Protein AF-A0A7G7LHM1-F1 (afdb_monomer_lite)

Structure (mmCIF, N/CA/C/O backbone):
data_AF-A0A7G7LHM1-F1
#
_entry.id   AF-A0A7G7LHM1-F1
#
loop_
_atom_site.group_PDB
_atom_site.id
_atom_site.type_symbol
_atom_site.label_atom_id
_atom_site.label_alt_id
_atom_site.label_comp_id
_atom_site.label_asym_id
_atom_site.label_entity_id
_atom_site.label_seq_id
_atom_site.pdbx_PDB_ins_code
_atom_site.Cartn_x
_atom_site.Cartn_y
_atom_site.Cartn_z
_atom_site.occupancy
_atom_site.B_iso_or_equiv
_atom_site.auth_seq_id
_atom_site.auth_comp_id
_atom_site.auth_asym_id
_atom_site.auth_atom_id
_atom_site.pdbx_PDB_model_num
ATOM 1 N N . TYR A 1 1 ? -17.697 -8.174 0.180 1.00 87.38 1 TYR A N 1
ATOM 2 C CA . TYR A 1 1 ? -16.953 -6.911 0.366 1.00 87.38 1 TYR A CA 1
ATOM 3 C C . TYR A 1 1 ? -17.448 -6.119 1.577 1.00 87.38 1 TYR A C 1
ATOM 5 O O . TYR A 1 1 ? -16.672 -5.966 2.508 1.00 87.38 1 TYR A O 1
ATOM 13 N N . LEU A 1 2 ? -18.722 -5.697 1.616 1.00 95.88 2 LEU A N 1
ATOM 14 C CA . LEU A 1 2 ? -19.261 -4.784 2.645 1.00 95.88 2 LEU A CA 1
ATOM 15 C C . LEU A 1 2 ? -19.053 -5.220 4.104 1.00 95.88 2 LEU A C 1
ATOM 17 O O . LEU A 1 2 ? -18.862 -4.366 4.955 1.00 95.88 2 LEU A O 1
ATOM 21 N N . TYR A 1 3 ? -19.056 -6.524 4.389 1.00 95.31 3 TYR A N 1
ATOM 22 C CA . TYR A 1 3 ? -18.819 -7.042 5.742 1.00 95.31 3 TYR A CA 1
ATOM 23 C C . TYR A 1 3 ? -17.345 -7.373 6.012 1.00 95.31 3 TYR A C 1
ATOM 25 O O . TYR A 1 3 ? -16.806 -7.026 7.057 1.00 95.31 3 TYR A O 1
ATOM 33 N N . LEU A 1 4 ? -16.670 -8.010 5.051 1.00 97.06 4 LEU A N 1
ATOM 34 C CA . LEU A 1 4 ? -15.278 -8.447 5.204 1.00 97.06 4 LEU A CA 1
ATOM 35 C C . LEU A 1 4 ? -14.291 -7.278 5.277 1.00 97.06 4 LEU A C 1
ATOM 37 O O . LEU A 1 4 ? -13.343 -7.342 6.049 1.00 97.06 4 LEU A O 1
ATOM 41 N N . MET A 1 5 ? -14.509 -6.210 4.503 1.00 96.38 5 MET A N 1
ATOM 42 C CA . MET A 1 5 ? -13.622 -5.045 4.503 1.00 96.38 5 MET A CA 1
ATOM 43 C C . MET A 1 5 ? -13.564 -4.372 5.882 1.00 96.38 5 MET A C 1
ATOM 45 O O . MET A 1 5 ? -12.471 -4.313 6.442 1.00 96.38 5 MET A O 1
ATOM 49 N N . PRO A 1 6 ? -14.679 -3.925 6.496 1.00 96.06 6 PRO A N 1
ATOM 50 C CA . PRO A 1 6 ? -14.602 -3.287 7.804 1.00 96.06 6 PRO A CA 1
ATOM 51 C C . PRO A 1 6 ? -14.088 -4.239 8.885 1.00 96.06 6 PRO A C 1
ATOM 53 O O . PRO A 1 6 ? -13.320 -3.815 9.751 1.00 96.06 6 PRO A O 1
ATOM 56 N N . LEU A 1 7 ? -14.430 -5.530 8.792 1.00 97.50 7 LEU A N 1
ATOM 57 C CA . LEU A 1 7 ? -13.930 -6.553 9.704 1.00 97.50 7 LEU A CA 1
ATOM 58 C C . LEU A 1 7 ? -12.400 -6.682 9.644 1.00 97.50 7 LEU A C 1
ATOM 60 O O . LEU A 1 7 ? -11.732 -6.519 10.661 1.00 97.50 7 LEU A O 1
ATOM 64 N N . CYS A 1 8 ? -11.836 -6.937 8.464 1.00 97.19 8 CYS A N 1
ATOM 65 C CA . CYS A 1 8 ? -10.406 -7.206 8.300 1.00 97.19 8 CYS A CA 1
ATOM 66 C C . CYS A 1 8 ? -9.537 -5.939 8.301 1.00 97.19 8 CYS A C 1
ATOM 68 O O . CYS A 1 8 ? -8.374 -5.995 8.698 1.00 97.19 8 CYS A O 1
ATOM 70 N N . CYS A 1 9 ? -10.061 -4.797 7.847 1.00 96.56 9 CYS A N 1
ATOM 71 C CA . CYS A 1 9 ? -9.283 -3.563 7.726 1.00 96.56 9 CYS A CA 1
ATOM 72 C C . CYS A 1 9 ? -9.316 -2.694 8.985 1.00 96.56 9 CYS A C 1
ATOM 74 O O . CYS A 1 9 ? -8.314 -2.025 9.247 1.00 96.56 9 CYS A O 1
ATOM 76 N N . PHE A 1 10 ? -10.413 -2.715 9.754 1.00 97.12 10 PHE A N 1
ATOM 77 C CA . PHE A 1 10 ? -10.594 -1.822 10.902 1.00 97.12 10 PHE A CA 1
ATOM 78 C C . PHE A 1 10 ? -10.860 -2.563 12.212 1.00 97.12 10 PHE A C 1
ATOM 80 O O . PHE A 1 10 ? -10.163 -2.304 13.188 1.00 97.12 10 PHE A O 1
ATOM 87 N N . ILE A 1 11 ? -11.801 -3.511 12.251 1.00 97.62 11 ILE A N 1
ATOM 88 C CA . ILE A 1 11 ? -12.201 -4.161 13.512 1.00 97.62 11 ILE A CA 1
ATOM 89 C C . ILE A 1 11 ? -11.089 -5.072 14.045 1.00 97.62 11 ILE A C 1
ATOM 91 O O . ILE A 1 11 ? -10.613 -4.861 15.158 1.00 97.62 11 ILE A O 1
ATOM 95 N N . LEU A 1 12 ? -10.631 -6.052 13.255 1.00 97.88 12 LEU A N 1
ATOM 96 C CA . LEU A 1 12 ? -9.579 -6.981 13.682 1.00 97.88 12 LEU A CA 1
ATOM 97 C C . LEU A 1 12 ? -8.260 -6.257 14.011 1.00 97.88 12 LEU A C 1
ATOM 99 O O . LEU A 1 12 ? -7.727 -6.504 15.093 1.00 97.88 12 LEU A O 1
ATOM 103 N N . PRO A 1 13 ? -7.753 -5.320 13.180 1.00 97.62 13 PRO A N 1
ATOM 104 C CA . PRO A 1 13 ? -6.520 -4.598 13.497 1.00 97.62 13 PRO A CA 1
ATOM 105 C C . PRO A 1 13 ? -6.623 -3.682 14.720 1.00 97.62 13 PRO A C 1
ATOM 107 O O . PRO A 1 13 ? -5.596 -3.393 15.323 1.00 97.62 13 PRO A O 1
ATOM 110 N N . SER A 1 14 ? -7.830 -3.242 15.102 1.00 97.94 14 SER A N 1
ATOM 111 C CA . SER A 1 14 ? -8.038 -2.459 16.332 1.00 97.94 14 SER A CA 1
ATOM 112 C C . SER A 1 14 ? -8.181 -3.345 17.568 1.00 97.94 14 SER A C 1
ATOM 114 O O . SER A 1 14 ? -7.756 -2.957 18.648 1.00 97.94 14 SER A O 1
ATOM 116 N N . TYR A 1 15 ? -8.784 -4.530 17.431 1.00 98.06 15 TYR A N 1
ATOM 117 C CA . TYR A 1 15 ? -9.038 -5.424 18.561 1.00 98.06 15 TYR A CA 1
ATOM 118 C C . TYR A 1 15 ? -7.809 -6.254 18.945 1.00 98.06 15 TYR A C 1
ATOM 120 O O . TYR A 1 15 ? -7.475 -6.328 20.125 1.00 98.06 15 TYR A O 1
ATOM 128 N N . ILE A 1 16 ? -7.106 -6.848 17.974 1.00 98.00 16 ILE A N 1
ATOM 129 C CA . ILE A 1 16 ? -5.990 -7.773 18.238 1.00 98.00 16 ILE A CA 1
ATOM 130 C C . ILE A 1 16 ? -4.903 -7.153 19.138 1.00 98.00 16 ILE A C 1
ATOM 132 O O . ILE A 1 16 ? -4.500 -7.825 20.087 1.00 98.00 16 ILE A O 1
ATOM 136 N N . PRO A 1 17 ? -4.468 -5.890 18.948 1.00 97.75 17 PRO A N 1
ATOM 137 C CA . PRO A 1 17 ? -3.451 -5.301 19.816 1.00 97.75 17 PRO A CA 1
ATOM 138 C C . PRO A 1 17 ? -3.860 -5.167 21.285 1.00 97.75 17 PRO A C 1
ATOM 140 O O . PRO A 1 17 ? -3.015 -5.207 22.179 1.00 97.75 17 PRO A O 1
ATOM 143 N N . THR A 1 18 ? -5.163 -5.073 21.562 1.00 97.56 18 THR A N 1
ATOM 144 C CA . THR A 1 18 ? -5.662 -5.009 22.944 1.00 97.56 18 THR A CA 1
ATOM 145 C C . THR A 1 18 ? -5.411 -6.308 23.716 1.00 97.56 18 THR A C 1
ATOM 147 O O . THR A 1 18 ? -5.339 -6.286 24.942 1.00 97.56 18 THR A O 1
ATOM 150 N N . LEU A 1 19 ? -5.179 -7.430 23.016 1.00 97.94 19 LEU A N 1
ATOM 151 C CA . LEU A 1 19 ? -4.891 -8.732 23.626 1.00 97.94 19 LEU A CA 1
ATOM 152 C C . LEU A 1 19 ? -3.515 -8.795 24.308 1.00 97.94 19 LEU A C 1
ATOM 154 O O . LEU A 1 19 ? -3.316 -9.635 25.181 1.00 97.94 19 LEU A O 1
ATOM 158 N N . TRP A 1 20 ? -2.578 -7.910 23.948 1.00 97.44 20 TRP A N 1
ATOM 159 C CA . TRP A 1 20 ? -1.274 -7.770 24.611 1.00 97.44 20 TRP A CA 1
ATOM 160 C C . TRP A 1 20 ? -1.138 -6.449 25.385 1.00 97.44 20 TRP A C 1
ATOM 162 O O . TRP A 1 20 ? -0.028 -6.012 25.683 1.00 97.44 20 TRP A O 1
ATOM 172 N N . GLY A 1 21 ? -2.268 -5.820 25.731 1.00 97.12 21 GLY A N 1
ATOM 173 C CA . GLY A 1 21 ? -2.317 -4.661 26.626 1.00 97.12 21 GLY A CA 1
ATOM 174 C C . GLY A 1 21 ? -2.215 -3.288 25.954 1.00 97.12 21 GLY A C 1
ATOM 175 O O . GLY A 1 21 ? -2.066 -2.297 26.665 1.00 97.12 21 GLY A O 1
ATOM 176 N N . GLU A 1 22 ? -2.312 -3.190 24.623 1.00 98.00 22 GLU A N 1
ATOM 177 C CA . GLU A 1 22 ? -2.415 -1.884 23.956 1.00 98.00 22 GLU A CA 1
ATOM 178 C C . GLU A 1 22 ? -3.778 -1.226 24.225 1.00 98.00 22 GLU A C 1
ATOM 180 O O . GLU A 1 22 ? -4.819 -1.886 24.304 1.00 98.00 22 GLU A O 1
ATOM 185 N N . THR A 1 23 ? -3.793 0.102 24.330 1.00 98.25 23 THR A N 1
ATOM 186 C CA . THR A 1 23 ? -5.031 0.866 24.489 1.00 98.25 23 THR A CA 1
ATOM 187 C C . THR A 1 23 ? -5.871 0.810 23.212 1.00 98.25 23 THR A C 1
ATOM 189 O O . THR A 1 23 ? -5.360 0.959 22.101 1.00 98.25 23 THR A O 1
ATOM 192 N N . ALA A 1 24 ? -7.194 0.675 23.349 1.00 97.00 24 ALA A N 1
ATOM 193 C CA . ALA A 1 24 ? -8.098 0.637 22.195 1.00 97.00 24 ALA A CA 1
ATOM 194 C C . ALA A 1 24 ? -7.995 1.897 21.309 1.00 97.00 24 ALA A C 1
ATOM 196 O O . ALA A 1 24 ? -8.155 1.817 20.092 1.00 97.00 24 ALA A O 1
ATOM 197 N N . TRP A 1 25 ? -7.686 3.053 21.908 1.00 97.81 25 TRP A N 1
ATOM 198 C CA . TRP A 1 25 ? -7.491 4.311 21.187 1.00 97.81 25 TRP A CA 1
ATOM 199 C C . TRP A 1 25 ? -6.269 4.267 20.262 1.00 97.81 25 TRP A C 1
ATOM 201 O O . TRP A 1 25 ? -6.394 4.546 19.067 1.00 97.81 25 TRP A O 1
ATOM 211 N N . ASN A 1 26 ? -5.105 3.870 20.786 1.00 98.00 26 ASN A N 1
ATOM 212 C CA . ASN A 1 26 ? -3.893 3.737 19.979 1.00 98.00 26 ASN A CA 1
ATOM 213 C C . ASN A 1 26 ? -4.038 2.618 18.947 1.00 98.00 26 ASN A C 1
ATOM 215 O O . ASN A 1 26 ? -3.667 2.808 17.790 1.00 98.00 26 ASN A O 1
ATOM 219 N N . ALA A 1 27 ? -4.620 1.479 19.334 1.00 98.12 27 ALA A N 1
ATOM 220 C CA . ALA A 1 27 ? -4.842 0.360 18.428 1.00 98.12 27 ALA A CA 1
ATOM 221 C C . ALA A 1 27 ? -5.698 0.776 17.218 1.00 98.12 27 ALA A C 1
ATOM 223 O O . ALA A 1 27 ? -5.350 0.479 16.075 1.00 98.12 27 ALA A O 1
ATOM 224 N N . TYR A 1 28 ? -6.768 1.545 17.438 1.00 97.81 28 TYR A N 1
ATOM 225 C CA . TYR A 1 28 ? -7.589 2.064 16.346 1.00 97.81 28 TYR A CA 1
ATOM 226 C C . TYR A 1 28 ? -6.826 3.062 15.461 1.00 97.81 28 TYR A C 1
ATOM 228 O O . TYR A 1 28 ? -6.736 2.884 14.243 1.00 97.81 28 TYR A O 1
ATOM 236 N N . TRP A 1 29 ? -6.238 4.110 16.040 1.00 98.25 29 TRP A N 1
ATOM 237 C CA . TRP A 1 29 ? -5.631 5.172 15.232 1.00 98.25 29 TRP A CA 1
ATOM 238 C C . TRP A 1 29 ? -4.329 4.758 14.548 1.00 98.25 29 TRP A C 1
ATOM 240 O O . TRP A 1 29 ? -4.085 5.163 13.412 1.00 98.25 29 TRP A O 1
ATOM 250 N N . VAL A 1 30 ? -3.510 3.930 15.195 1.00 97.75 30 VAL A N 1
ATOM 251 C CA . VAL A 1 30 ? -2.207 3.512 14.664 1.00 97.75 30 VAL A CA 1
ATOM 252 C C . VAL A 1 30 ? -2.339 2.223 13.854 1.00 97.75 30 VAL A C 1
ATOM 254 O O . VAL A 1 30 ? -2.012 2.199 12.664 1.00 97.75 30 VAL A O 1
ATOM 257 N N . CYS A 1 31 ? -2.847 1.147 14.462 1.00 97.56 31 CYS A N 1
ATOM 258 C CA . CYS A 1 31 ? -2.855 -0.175 13.829 1.00 97.56 31 CYS A CA 1
ATOM 259 C C . CYS A 1 31 ? -3.938 -0.319 12.749 1.00 97.56 31 CYS A C 1
ATOM 261 O O . CYS A 1 31 ? -3.731 -1.061 11.785 1.00 97.56 31 CYS A O 1
ATOM 263 N N . ALA A 1 32 ? -5.063 0.399 12.856 1.00 97.56 32 ALA A N 1
ATOM 264 C CA . ALA A 1 32 ? -6.081 0.418 11.807 1.00 97.56 32 ALA A CA 1
ATOM 265 C C . ALA A 1 32 ? -5.927 1.616 10.858 1.00 97.56 32 ALA A C 1
ATOM 267 O O . ALA A 1 32 ? -5.594 1.413 9.688 1.00 97.56 32 ALA A O 1
ATOM 268 N N . VAL A 1 33 ? -6.143 2.849 11.334 1.00 98.19 33 VAL A N 1
ATOM 269 C CA . VAL A 1 33 ? -6.268 4.035 10.463 1.00 98.19 33 VAL A CA 1
ATOM 270 C C . VAL A 1 33 ? -4.943 4.421 9.808 1.00 98.19 33 VAL A C 1
ATOM 272 O O . VAL A 1 33 ? -4.869 4.467 8.580 1.00 98.19 33 VAL A O 1
ATOM 275 N N . PHE A 1 34 ? -3.889 4.674 10.590 1.00 98.12 34 PHE A N 1
ATOM 276 C CA . PHE A 1 34 ? -2.589 5.072 10.044 1.00 98.12 34 PHE A CA 1
ATOM 277 C C . PHE A 1 34 ? -2.023 3.997 9.114 1.00 98.12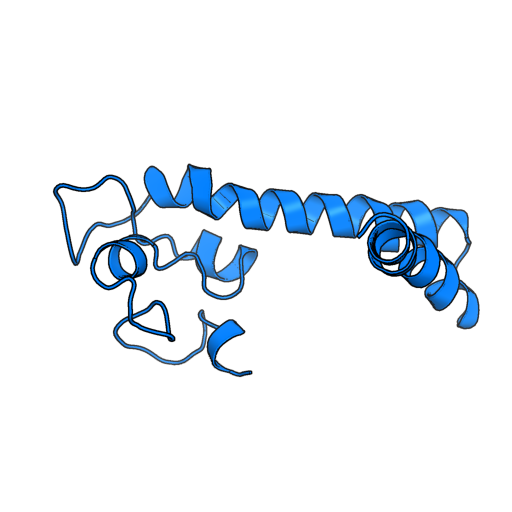 34 PHE A C 1
ATOM 279 O O . PHE A 1 34 ? -1.643 4.310 7.987 1.00 98.12 34 PHE A O 1
ATOM 286 N N . ARG A 1 35 ? -2.053 2.724 9.536 1.00 97.50 35 ARG A N 1
ATOM 287 C CA . ARG A 1 35 ? -1.677 1.587 8.683 1.00 97.50 35 ARG A CA 1
ATOM 288 C C . ARG A 1 35 ? -2.423 1.613 7.345 1.00 97.50 35 ARG A C 1
ATOM 290 O O . ARG A 1 35 ? -1.796 1.480 6.299 1.00 97.50 35 ARG A O 1
ATOM 297 N N . TYR A 1 36 ? -3.746 1.783 7.367 1.00 97.69 36 TYR A N 1
ATOM 298 C CA . TYR A 1 36 ? -4.562 1.807 6.152 1.00 97.69 36 TYR A CA 1
ATOM 299 C C . TYR A 1 36 ? -4.182 2.972 5.227 1.00 97.69 36 TYR A C 1
ATOM 301 O O . TYR A 1 36 ? -3.964 2.766 4.035 1.00 97.69 36 TYR A O 1
ATOM 309 N N . VAL A 1 37 ? -4.024 4.179 5.776 1.00 98.12 37 VAL A N 1
ATOM 310 C CA . VAL A 1 37 ? -3.619 5.370 5.012 1.00 98.12 37 VAL A CA 1
ATOM 311 C C . VAL A 1 37 ? -2.209 5.222 4.435 1.00 98.12 37 VAL A C 1
ATOM 313 O O . VAL A 1 37 ? -1.982 5.599 3.285 1.00 98.12 37 VAL A O 1
ATOM 316 N N . ALA A 1 38 ? -1.268 4.654 5.191 1.00 96.56 38 ALA A N 1
ATOM 317 C CA . ALA A 1 38 ? 0.092 4.406 4.724 1.00 96.56 38 ALA A CA 1
ATOM 318 C C . ALA A 1 38 ? 0.107 3.429 3.537 1.00 96.56 38 ALA A C 1
ATOM 320 O O . ALA A 1 38 ? 0.745 3.710 2.524 1.00 96.56 38 ALA A O 1
ATOM 321 N N . VAL A 1 39 ? -0.658 2.333 3.619 1.00 96.50 39 VAL A N 1
ATOM 322 C CA . VAL A 1 39 ? -0.799 1.361 2.520 1.00 96.50 39 VAL A CA 1
ATOM 323 C C . VAL A 1 39 ? -1.452 1.996 1.291 1.00 96.50 39 VAL A C 1
ATOM 325 O O . VAL A 1 39 ? -0.981 1.783 0.172 1.00 96.50 39 VAL A O 1
ATOM 328 N N . LEU A 1 40 ? -2.498 2.811 1.475 1.00 97.19 40 LEU A N 1
ATOM 329 C CA . LEU A 1 40 ? -3.129 3.536 0.369 1.00 97.19 40 LEU A CA 1
ATOM 330 C C . LEU A 1 40 ? -2.134 4.453 -0.343 1.00 97.19 40 LEU A C 1
ATOM 332 O O . LEU A 1 40 ? -2.013 4.380 -1.561 1.00 97.19 40 LEU A O 1
ATOM 336 N N . ASN A 1 41 ? -1.383 5.269 0.400 1.00 97.12 41 ASN A N 1
ATOM 337 C CA . ASN A 1 41 ? -0.408 6.177 -0.202 1.00 97.12 41 ASN A CA 1
ATOM 338 C C . ASN A 1 41 ? 0.741 5.419 -0.875 1.00 97.12 41 ASN A C 1
ATOM 340 O O . ASN A 1 41 ? 1.116 5.775 -1.988 1.00 97.12 41 ASN A O 1
ATOM 344 N N . GLY A 1 42 ? 1.243 4.340 -0.264 1.00 95.12 42 GLY A N 1
ATOM 345 C CA . GLY A 1 42 ? 2.219 3.449 -0.899 1.00 95.12 42 GLY A CA 1
ATOM 346 C C . GLY A 1 42 ? 1.714 2.900 -2.237 1.00 95.12 42 GLY A C 1
ATOM 347 O O . GLY A 1 42 ? 2.427 2.948 -3.235 1.00 95.12 42 GLY A O 1
ATOM 348 N N . THR A 1 43 ? 0.446 2.484 -2.288 1.00 95.75 43 THR A N 1
ATOM 349 C CA . THR A 1 43 ? -0.207 2.006 -3.519 1.00 95.75 43 THR A CA 1
ATOM 350 C C . THR A 1 43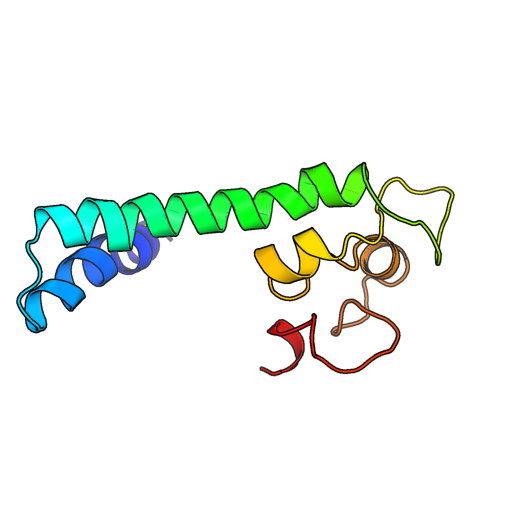 ? -0.367 3.128 -4.551 1.00 95.75 43 THR A C 1
ATOM 352 O O . THR A 1 43 ? -0.083 2.950 -5.732 1.00 95.75 43 THR A O 1
ATOM 355 N N . TRP A 1 44 ? -0.798 4.317 -4.129 1.00 97.81 44 TRP A N 1
ATOM 356 C CA . TRP A 1 44 ? -1.019 5.454 -5.026 1.00 97.81 44 TRP A CA 1
ATOM 357 C C . TRP A 1 44 ? 0.273 6.036 -5.606 1.00 97.81 44 TRP A C 1
ATOM 359 O O . TRP A 1 44 ? 0.233 6.645 -6.678 1.00 97.81 44 TRP A O 1
ATOM 369 N N . LEU A 1 45 ? 1.426 5.810 -4.969 1.00 97.38 45 LEU A N 1
ATOM 370 C CA . LEU A 1 45 ? 2.728 6.152 -5.546 1.00 97.38 45 LEU A CA 1
ATOM 371 C C . LEU A 1 45 ? 3.003 5.410 -6.863 1.00 97.38 45 LEU A C 1
ATOM 373 O O . LEU A 1 45 ? 3.640 5.980 -7.747 1.00 97.38 45 LEU A O 1
ATOM 377 N N . VAL A 1 46 ? 2.473 4.197 -7.044 1.00 96.25 46 VAL A N 1
ATOM 378 C CA . VAL A 1 46 ? 2.584 3.448 -8.310 1.00 96.25 46 VAL A CA 1
ATOM 379 C C . VAL A 1 46 ? 1.861 4.192 -9.443 1.00 96.25 46 VAL A C 1
ATOM 381 O O . VAL A 1 46 ? 2.398 4.383 -10.530 1.00 96.25 46 VAL A O 1
ATOM 384 N N . ASN A 1 47 ? 0.677 4.737 -9.162 1.00 95.75 47 ASN A N 1
ATOM 385 C CA . ASN A 1 47 ? -0.105 5.492 -10.147 1.00 95.75 47 ASN A CA 1
ATOM 386 C C . ASN A 1 47 ? 0.350 6.949 -10.332 1.00 95.75 47 ASN A C 1
ATOM 388 O O . ASN A 1 47 ? -0.145 7.631 -11.224 1.00 95.75 47 ASN A O 1
ATOM 392 N N . SER A 1 48 ? 1.266 7.447 -9.497 1.00 95.69 48 SER A N 1
ATOM 393 C CA . SER A 1 48 ? 1.747 8.833 -9.552 1.00 95.69 48 SER A CA 1
ATOM 394 C C . SER A 1 48 ? 3.250 8.886 -9.812 1.00 95.69 48 SER A C 1
ATOM 396 O O . SER A 1 48 ? 3.678 9.071 -10.950 1.00 95.69 48 SER A O 1
ATOM 398 N N . ALA A 1 49 ? 4.068 8.676 -8.785 1.00 96.06 49 ALA A N 1
ATOM 399 C CA . ALA A 1 49 ? 5.520 8.751 -8.887 1.00 96.06 49 ALA A CA 1
ATOM 400 C C . ALA A 1 49 ? 6.102 7.785 -9.935 1.00 96.06 49 ALA A C 1
ATOM 402 O O . ALA A 1 49 ? 6.958 8.206 -10.715 1.00 96.06 49 ALA A O 1
ATOM 403 N N . ALA A 1 50 ? 5.598 6.546 -10.028 1.00 96.12 50 ALA A N 1
ATOM 404 C CA . ALA A 1 50 ? 6.075 5.561 -11.011 1.00 96.12 50 ALA A CA 1
ATOM 405 C C . ALA A 1 50 ? 5.587 5.811 -12.455 1.00 96.12 50 ALA A C 1
ATOM 407 O O . ALA A 1 50 ? 5.847 5.015 -13.353 1.00 96.12 50 ALA A O 1
ATOM 408 N N . HIS A 1 51 ? 4.929 6.945 -12.704 1.00 96.75 51 HIS A N 1
ATOM 409 C CA . HIS A 1 51 ? 4.618 7.451 -14.043 1.00 96.75 51 HIS A CA 1
ATOM 410 C C . HIS A 1 51 ? 5.320 8.779 -14.369 1.00 96.75 51 HIS A C 1
ATOM 412 O O . HIS A 1 51 ? 5.151 9.303 -15.469 1.00 96.75 51 HIS A O 1
ATOM 418 N N . LEU A 1 52 ? 6.087 9.343 -13.428 1.00 94.81 52 LEU A N 1
ATOM 419 C CA . LEU A 1 52 ? 6.665 10.687 -13.552 1.00 94.81 52 LEU A CA 1
ATOM 420 C C . LEU A 1 52 ? 8.172 10.728 -13.280 1.00 94.81 52 LEU A C 1
ATOM 422 O O . LEU A 1 52 ? 8.902 11.394 -14.012 1.00 94.81 52 LEU A O 1
ATOM 426 N N . TRP A 1 53 ? 8.655 10.034 -12.245 1.00 95.81 53 TRP A N 1
ATOM 427 C CA . TRP A 1 53 ? 10.023 10.200 -11.738 1.00 95.81 53 TRP A CA 1
ATOM 428 C C . TRP A 1 53 ? 10.799 8.885 -11.713 1.00 95.81 53 TRP A C 1
ATOM 430 O O . TRP A 1 53 ? 10.719 8.107 -10.762 1.00 95.81 53 TRP A O 1
ATOM 440 N N . GLY A 1 54 ? 11.589 8.651 -12.759 1.00 94.50 54 GLY A N 1
ATOM 441 C CA . GLY A 1 54 ? 12.370 7.428 -12.909 1.00 94.50 54 GLY A CA 1
ATOM 442 C C . GLY A 1 54 ? 12.972 7.276 -14.303 1.00 94.50 54 GLY A C 1
ATOM 443 O O . GLY A 1 54 ? 12.944 8.205 -15.112 1.00 94.50 54 GLY A O 1
ATOM 444 N N . ALA A 1 55 ? 13.521 6.095 -14.580 1.00 94.69 55 ALA A N 1
ATOM 445 C CA . ALA A 1 55 ? 14.109 5.755 -15.877 1.00 94.69 55 ALA A CA 1
ATOM 446 C C . ALA A 1 55 ? 13.126 4.974 -16.769 1.00 94.69 55 ALA A C 1
ATOM 448 O O . ALA A 1 55 ? 12.223 4.316 -16.264 1.00 94.69 55 ALA A O 1
ATOM 449 N N . LYS A 1 56 ? 13.331 4.998 -18.093 1.00 96.25 56 LYS A N 1
ATOM 450 C CA . LYS A 1 56 ? 12.552 4.213 -19.074 1.00 96.25 56 LYS A CA 1
ATOM 451 C C . LYS A 1 56 ? 13.454 3.294 -19.911 1.00 96.25 56 LYS A C 1
ATOM 453 O O . LYS A 1 56 ? 13.740 3.623 -21.062 1.00 96.25 56 LYS A O 1
ATOM 458 N N . PRO A 1 57 ? 13.994 2.208 -19.332 1.00 95.00 57 PRO A N 1
ATOM 459 C CA . PRO A 1 57 ? 14.938 1.339 -20.033 1.00 95.00 57 PRO A CA 1
ATOM 460 C C . PRO A 1 57 ? 14.285 0.388 -21.052 1.00 95.00 57 PRO A C 1
ATOM 462 O O . PRO A 1 57 ? 14.993 -0.082 -21.938 1.00 95.00 57 PRO A O 1
ATOM 465 N N . TYR A 1 58 ? 12.976 0.123 -20.953 1.00 95.31 58 TYR A N 1
ATOM 466 C CA . TYR A 1 58 ? 12.259 -0.854 -21.786 1.00 95.31 58 TYR A CA 1
ATOM 467 C C . TYR A 1 58 ? 11.472 -0.192 -22.915 1.00 95.31 58 TYR A C 1
ATOM 469 O O . TYR A 1 58 ? 11.730 -0.460 -24.087 1.00 95.31 58 TYR A O 1
ATOM 477 N N . ASP A 1 59 ? 10.569 0.728 -22.572 1.00 95.94 59 ASP A N 1
ATOM 478 C CA . ASP A 1 59 ? 9.836 1.530 -23.550 1.00 95.94 59 ASP A CA 1
ATOM 479 C C . ASP A 1 59 ? 9.851 3.013 -23.154 1.00 95.94 59 ASP A C 1
ATOM 481 O O . ASP A 1 59 ? 9.286 3.437 -22.144 1.00 95.94 59 ASP A O 1
ATOM 485 N N . LYS A 1 60 ? 10.527 3.823 -23.974 1.00 96.69 60 LYS A N 1
ATOM 486 C CA . LYS A 1 60 ? 10.665 5.276 -23.790 1.00 96.69 60 LYS A CA 1
ATOM 487 C C . LYS A 1 60 ? 9.447 6.077 -24.259 1.00 96.69 60 LYS A C 1
ATOM 489 O O . LYS A 1 60 ? 9.372 7.270 -23.962 1.00 96.69 60 LYS A O 1
ATOM 494 N N . HIS A 1 61 ? 8.533 5.457 -25.004 1.00 97.62 61 HIS A N 1
ATOM 495 C CA . HIS A 1 61 ? 7.372 6.104 -25.615 1.00 97.62 61 HIS A CA 1
ATOM 496 C C . HIS A 1 61 ? 6.129 6.093 -24.713 1.00 97.62 61 HIS A C 1
ATOM 498 O O . HIS A 1 61 ? 5.208 6.873 -24.945 1.00 97.62 61 HIS A O 1
ATOM 504 N N . ILE A 1 62 ? 6.124 5.277 -23.657 1.00 96.75 62 ILE A N 1
ATOM 505 C CA . ILE A 1 62 ? 5.070 5.239 -22.632 1.00 96.75 62 ILE A CA 1
ATOM 506 C C . ILE A 1 62 ? 5.450 6.076 -21.403 1.00 96.75 62 ILE A C 1
ATOM 508 O O . ILE A 1 62 ? 6.618 6.396 -21.194 1.00 96.75 62 ILE A O 1
ATOM 512 N N . ASN A 1 63 ? 4.476 6.450 -20.570 1.00 97.12 63 ASN A N 1
ATOM 513 C CA . ASN A 1 63 ? 4.707 7.224 -19.338 1.00 97.12 63 ASN A CA 1
ATOM 514 C C . ASN A 1 63 ? 5.365 6.461 -18.169 1.00 97.12 63 ASN A C 1
ATOM 516 O O . ASN A 1 63 ? 6.214 7.074 -17.525 1.00 97.12 63 ASN A O 1
ATOM 520 N N . PRO A 1 64 ? 5.027 5.187 -17.888 1.00 96.56 64 PRO A N 1
ATOM 521 C CA . PRO A 1 64 ? 5.577 4.411 -16.776 1.00 96.56 64 PRO A CA 1
ATOM 522 C C . PRO A 1 64 ? 7.102 4.425 -16.716 1.00 96.56 64 PRO A C 1
ATOM 524 O O . PRO A 1 64 ? 7.772 4.334 -17.747 1.00 96.56 64 PRO A O 1
ATOM 527 N N . VAL A 1 65 ? 7.644 4.518 -15.505 1.00 96.00 65 VAL A N 1
ATOM 528 C CA . VAL A 1 65 ? 9.080 4.603 -15.230 1.00 96.00 65 VAL A CA 1
ATOM 529 C C . VAL A 1 65 ? 9.498 3.622 -14.133 1.00 96.00 65 VAL A C 1
ATOM 531 O O . VAL A 1 65 ? 8.698 3.179 -13.316 1.00 96.00 65 VAL A O 1
ATOM 534 N N . GLU A 1 66 ? 10.784 3.298 -14.110 1.00 94.00 66 GLU A N 1
ATOM 535 C CA . GLU A 1 66 ? 11.446 2.529 -13.059 1.00 94.00 66 GLU A CA 1
ATOM 536 C C . GLU A 1 66 ? 11.790 3.435 -11.868 1.00 94.00 66 GLU A C 1
ATOM 538 O O . GLU A 1 66 ? 12.642 4.326 -11.991 1.00 94.00 66 GLU A O 1
ATOM 543 N N . THR A 1 67 ? 11.175 3.195 -10.704 1.00 93.00 67 THR A N 1
ATOM 544 C CA . THR A 1 67 ? 11.338 4.037 -9.503 1.00 93.00 67 THR A CA 1
ATOM 545 C C . THR A 1 67 ? 11.639 3.202 -8.253 1.00 93.00 67 THR A C 1
ATOM 547 O O . THR A 1 67 ? 10.739 2.755 -7.544 1.00 93.00 67 THR A O 1
ATOM 550 N N . LYS A 1 68 ? 12.928 3.067 -7.900 1.00 88.38 68 LYS A N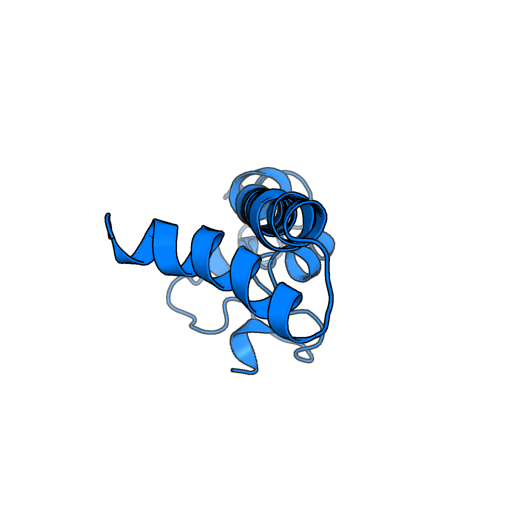 1
ATOM 551 C CA . LYS A 1 68 ? 13.386 2.263 -6.742 1.00 88.38 68 LYS A CA 1
ATOM 552 C C . LYS A 1 68 ? 12.708 2.606 -5.401 1.00 88.38 68 LYS A C 1
ATOM 554 O O . LYS A 1 68 ? 12.351 1.672 -4.686 1.00 88.38 68 LYS A O 1
ATOM 559 N N . PRO A 1 69 ? 12.494 3.886 -5.026 1.00 89.69 69 PRO A N 1
ATOM 560 C CA . PRO A 1 69 ? 11.760 4.204 -3.798 1.00 89.69 69 PRO A CA 1
ATOM 561 C C . PRO A 1 69 ? 10.329 3.650 -3.779 1.00 89.69 69 PRO A C 1
ATOM 563 O O . PRO A 1 69 ? 9.867 3.183 -2.741 1.00 89.69 69 PRO A O 1
ATOM 566 N N . VAL A 1 70 ? 9.645 3.647 -4.930 1.00 90.81 70 VAL A N 1
ATOM 567 C CA . VAL A 1 70 ? 8.297 3.076 -5.054 1.00 90.81 70 VAL A CA 1
ATOM 568 C C . VAL A 1 70 ? 8.346 1.557 -4.922 1.00 90.81 70 VAL A C 1
ATOM 570 O O . VAL A 1 70 ? 7.473 0.996 -4.271 1.00 90.81 70 VAL A O 1
ATOM 573 N N . CYS A 1 71 ? 9.396 0.888 -5.415 1.00 87.44 71 CYS A N 1
ATOM 574 C CA . CYS A 1 71 ? 9.581 -0.550 -5.181 1.00 87.44 71 CYS A CA 1
ATOM 575 C C . CYS A 1 71 ? 9.612 -0.888 -3.681 1.00 87.44 71 CYS A C 1
ATOM 577 O O . CYS A 1 71 ? 9.026 -1.881 -3.271 1.00 87.44 71 CYS A O 1
ATOM 579 N N . VAL A 1 72 ? 10.248 -0.058 -2.846 1.00 87.06 72 VAL A N 1
ATOM 580 C CA . VAL A 1 72 ? 10.276 -0.275 -1.388 1.00 87.06 72 VAL A CA 1
ATOM 581 C C . VAL A 1 72 ? 8.902 -0.015 -0.763 1.00 87.06 72 VAL A C 1
ATOM 583 O O . VAL A 1 72 ? 8.424 -0.827 0.024 1.00 87.06 72 VAL A O 1
ATOM 586 N N . ALA A 1 73 ? 8.250 1.095 -1.125 1.00 89.38 73 ALA A N 1
ATOM 587 C CA . ALA A 1 73 ? 6.964 1.493 -0.546 1.00 89.38 73 ALA A CA 1
ATOM 588 C C . ALA A 1 73 ? 5.791 0.584 -0.961 1.00 89.38 73 ALA A C 1
ATOM 590 O O . ALA A 1 73 ? 4.854 0.402 -0.187 1.00 89.38 73 ALA A O 1
ATOM 591 N N . ALA A 1 74 ? 5.849 0.018 -2.167 1.00 90.38 74 ALA A N 1
ATOM 592 C CA . ALA A 1 74 ? 4.828 -0.849 -2.750 1.00 90.38 74 ALA A CA 1
ATOM 593 C C . ALA A 1 74 ? 5.316 -2.300 -2.931 1.00 90.38 74 ALA A C 1
ATOM 595 O O . ALA A 1 74 ? 4.766 -3.037 -3.736 1.00 90.38 74 ALA A O 1
ATOM 596 N N . LEU A 1 75 ? 6.356 -2.711 -2.195 1.00 87.38 75 LEU A N 1
ATOM 597 C CA . LEU A 1 75 ? 6.851 -4.096 -2.105 1.00 87.38 75 LEU A CA 1
ATOM 598 C C . LEU A 1 75 ? 7.295 -4.767 -3.424 1.00 87.38 75 LEU A C 1
ATOM 600 O O . LEU A 1 75 ? 7.471 -5.984 -3.463 1.00 87.38 75 LEU A O 1
ATOM 604 N N . GLY A 1 76 ? 7.552 -4.004 -4.482 1.00 85.25 76 GLY A N 1
ATOM 605 C CA . GLY A 1 76 ? 7.963 -4.531 -5.788 1.00 85.25 76 GLY A CA 1
ATOM 606 C C . GLY A 1 76 ? 7.358 -3.798 -6.969 1.00 85.25 76 GLY A C 1
ATOM 607 O O . GLY A 1 76 ? 7.962 -3.761 -8.032 1.00 85.25 76 GLY A O 1
ATOM 608 N N . GLU A 1 77 ? 6.241 -3.106 -6.771 1.00 87.81 77 GLU A N 1
ATOM 609 C CA . GLU A 1 77 ? 5.449 -2.539 -7.874 1.00 87.81 77 GLU A CA 1
ATOM 610 C C . GLU A 1 77 ? 6.045 -1.268 -8.519 1.00 87.81 77 GLU A C 1
ATOM 612 O O . GLU A 1 77 ? 5.418 -0.632 -9.364 1.00 87.81 77 GLU A O 1
ATOM 617 N N . GLY A 1 78 ? 7.261 -0.868 -8.134 1.00 88.44 78 GLY A N 1
ATOM 618 C CA . GLY A 1 78 ? 7.952 0.292 -8.710 1.00 88.44 78 GLY A CA 1
ATOM 619 C C . GLY A 1 78 ? 8.710 0.005 -10.010 1.00 88.44 78 GLY A C 1
ATOM 620 O O . GLY A 1 78 ? 9.227 0.953 -10.606 1.00 88.44 78 GLY A O 1
ATOM 621 N N . PHE A 1 79 ? 8.766 -1.257 -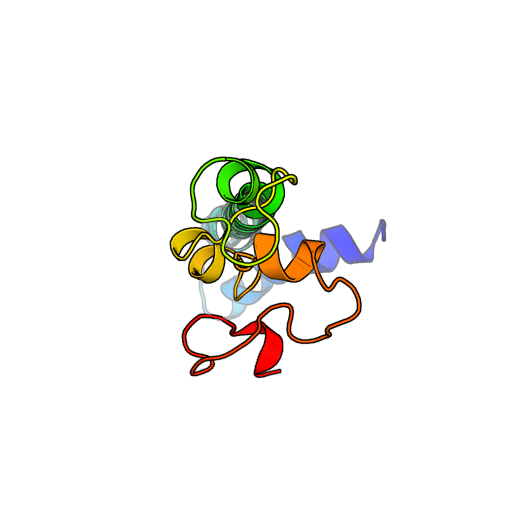10.462 1.00 92.38 79 PHE A N 1
ATOM 622 C CA . PHE A 1 79 ? 9.335 -1.637 -11.764 1.00 92.38 79 PHE A CA 1
ATOM 623 C C . PHE A 1 79 ? 8.337 -1.398 -12.911 1.00 92.38 79 PHE A C 1
ATOM 625 O O . PHE A 1 79 ? 7.930 -2.301 -13.646 1.00 92.38 79 PHE A O 1
ATOM 632 N N . HIS A 1 80 ? 7.831 -0.168 -12.995 1.00 95.56 80 HIS A N 1
ATOM 633 C CA . HIS A 1 80 ? 6.593 0.108 -13.715 1.00 95.56 80 HIS A CA 1
ATOM 634 C C . HIS A 1 80 ? 6.792 0.252 -15.229 1.00 95.56 80 HIS A C 1
ATOM 636 O O . HIS A 1 80 ? 5.875 -0.042 -15.995 1.00 95.56 80 HIS A O 1
ATOM 642 N N . ASN A 1 81 ? 7.988 0.640 -15.691 1.00 96.12 81 ASN A N 1
ATOM 643 C CA . ASN A 1 81 ? 8.291 0.648 -17.126 1.00 96.12 81 ASN A CA 1
ATOM 644 C C . ASN A 1 81 ? 8.324 -0.782 -17.673 1.00 96.12 81 ASN A C 1
ATOM 646 O O . ASN A 1 81 ? 7.731 -1.047 -18.718 1.00 96.12 81 ASN A O 1
ATOM 650 N N . TYR A 1 82 ? 8.947 -1.708 -16.938 1.00 94.94 82 TYR A N 1
ATOM 651 C CA . TYR A 1 82 ? 8.944 -3.126 -17.276 1.00 94.94 82 TYR A CA 1
ATOM 652 C C . TYR A 1 82 ? 7.529 -3.692 -17.276 1.00 94.94 82 TYR A C 1
ATOM 654 O O . TYR A 1 82 ? 7.102 -4.267 -18.274 1.00 94.94 82 TYR A O 1
ATOM 662 N N . HIS A 1 83 ? 6.789 -3.480 -16.183 1.00 94.88 83 HIS A N 1
ATOM 663 C CA . HIS A 1 83 ? 5.435 -3.999 -16.018 1.00 94.88 83 HIS A CA 1
ATOM 664 C C . HIS A 1 83 ? 4.510 -3.615 -17.181 1.00 94.88 83 HIS A C 1
ATOM 666 O O . HIS A 1 83 ? 3.808 -4.468 -17.713 1.00 94.88 83 HIS A O 1
ATOM 672 N N . HIS A 1 84 ? 4.536 -2.355 -17.624 1.00 96.31 84 HIS A N 1
ATOM 673 C CA . HIS A 1 84 ? 3.712 -1.923 -1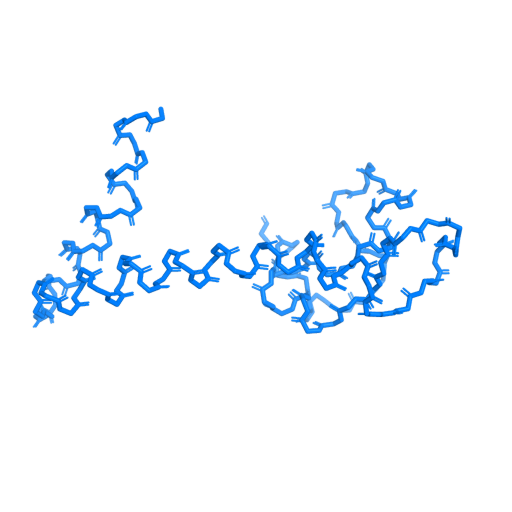8.758 1.00 96.31 84 HIS A CA 1
ATOM 674 C C . HIS A 1 84 ? 4.227 -2.402 -20.116 1.00 96.31 84 HIS A C 1
ATOM 676 O O . HIS A 1 84 ? 3.433 -2.547 -21.041 1.00 96.31 84 H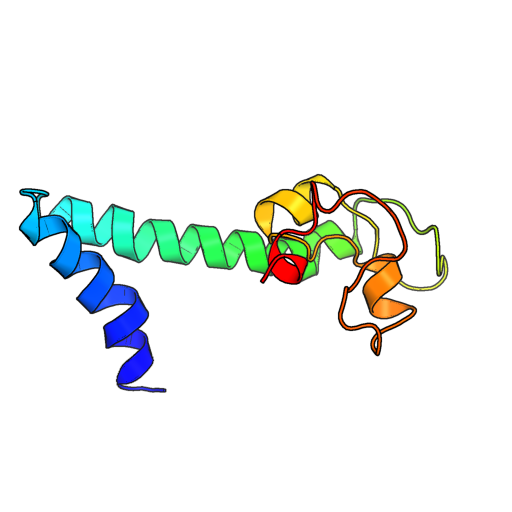IS A O 1
ATOM 682 N N . THR A 1 85 ? 5.528 -2.667 -20.246 1.00 96.69 85 THR A N 1
ATOM 683 C CA . THR A 1 85 ? 6.101 -3.223 -21.483 1.00 96.69 85 THR A CA 1
ATOM 684 C C . THR A 1 85 ? 5.789 -4.720 -21.617 1.00 96.69 85 THR A C 1
ATOM 686 O O . THR A 1 85 ? 5.521 -5.202 -22.717 1.00 96.69 85 THR A O 1
ATOM 689 N N . PHE A 1 86 ? 5.773 -5.452 -20.498 1.00 95.94 86 PHE A N 1
ATOM 690 C CA . PHE A 1 86 ? 5.569 -6.903 -20.436 1.00 95.94 86 PHE A CA 1
ATOM 691 C C . PHE A 1 86 ? 4.489 -7.280 -19.401 1.00 95.94 86 PHE A C 1
ATOM 693 O O . PHE A 1 86 ? 4.782 -7.948 -18.407 1.00 95.94 86 PHE A O 1
ATOM 700 N N . PRO A 1 87 ? 3.215 -6.899 -19.615 1.00 94.06 87 PRO A N 1
ATOM 701 C CA . PRO A 1 87 ? 2.151 -7.042 -18.612 1.00 94.06 87 PRO A CA 1
ATOM 702 C C . PRO A 1 87 ? 1.766 -8.494 -18.293 1.00 94.06 87 PRO A C 1
ATOM 704 O O . PRO A 1 87 ? 1.035 -8.747 -17.339 1.00 94.06 87 PRO A O 1
ATOM 707 N N . TRP A 1 88 ? 2.232 -9.455 -19.091 1.00 93.00 88 TRP A N 1
ATOM 708 C CA . TRP A 1 88 ? 2.033 -10.887 -18.863 1.00 93.00 88 TRP A CA 1
ATOM 709 C C . TRP A 1 88 ? 3.091 -11.509 -17.942 1.00 93.00 88 TRP A C 1
ATOM 711 O O . TRP A 1 88 ? 2.944 -12.671 -17.561 1.00 93.00 88 TRP A O 1
ATOM 721 N N . ASP A 1 89 ? 4.164 -10.786 -17.601 1.00 91.25 89 ASP A N 1
ATOM 722 C CA . ASP A 1 89 ? 5.185 -11.294 -16.688 1.00 91.25 89 ASP A CA 1
ATOM 723 C C . ASP A 1 89 ? 4.698 -11.215 -15.233 1.00 91.25 89 ASP A C 1
ATOM 725 O O . ASP A 1 89 ? 4.510 -10.135 -14.670 1.00 91.25 89 ASP A O 1
ATOM 729 N N . TYR A 1 90 ? 4.544 -12.384 -14.606 1.00 85.00 90 TYR A N 1
ATOM 730 C CA . TYR A 1 90 ? 4.111 -12.520 -13.214 1.00 85.00 90 TYR A CA 1
ATOM 731 C C . TYR A 1 90 ? 5.038 -11.823 -12.204 1.00 85.00 90 TYR A C 1
ATOM 733 O O . TYR A 1 90 ? 4.601 -11.482 -11.108 1.00 85.00 90 TYR A O 1
ATOM 741 N N . LYS A 1 91 ? 6.323 -11.645 -12.539 1.00 83.25 91 LYS A N 1
ATOM 742 C CA . LYS A 1 91 ? 7.338 -11.060 -11.658 1.00 83.25 91 LYS A CA 1
ATOM 743 C C . LYS A 1 91 ? 7.299 -9.537 -11.658 1.00 83.25 91 LYS A C 1
ATOM 745 O O . LYS A 1 91 ? 7.865 -8.956 -10.740 1.00 83.25 91 LYS A O 1
ATOM 750 N N . THR A 1 92 ? 6.720 -8.914 -12.686 1.00 83.75 92 THR A N 1
ATOM 751 C CA . THR A 1 92 ? 6.699 -7.453 -12.899 1.00 83.75 92 THR A CA 1
ATOM 752 C C . THR A 1 92 ? 8.081 -6.778 -12.986 1.00 83.75 92 THR A C 1
ATOM 754 O O . THR A 1 92 ? 8.157 -5.555 -12.995 1.00 83.75 92 THR A O 1
ATOM 757 N N . ALA A 1 93 ? 9.182 -7.537 -13.123 1.00 85.62 93 ALA A N 1
ATOM 758 C CA . ALA A 1 93 ? 10.549 -7.008 -13.240 1.00 85.62 93 ALA A CA 1
ATOM 759 C C . ALA A 1 93 ? 11.517 -7.970 -13.968 1.00 85.62 93 ALA A C 1
ATOM 761 O O . ALA A 1 93 ? 11.550 -9.165 -13.668 1.00 85.62 93 ALA A O 1
ATOM 762 N N . GLU A 1 94 ? 12.407 -7.449 -14.821 1.00 79.62 94 GLU A N 1
ATOM 763 C CA . GLU A 1 94 ? 13.311 -8.245 -15.676 1.00 79.62 94 GLU A CA 1
ATOM 764 C C . GLU A 1 94 ? 14.362 -9.078 -14.900 1.00 79.62 94 GLU A C 1
ATOM 766 O O . GLU A 1 94 ? 14.290 -10.307 -14.862 1.00 79.62 94 GLU A O 1
ATOM 771 N N . LEU A 1 95 ? 15.335 -8.448 -14.216 1.00 68.62 95 LEU A N 1
ATOM 772 C CA . LEU A 1 95 ? 16.539 -9.093 -13.647 1.00 68.62 95 LEU A CA 1
ATOM 773 C C . LEU A 1 95 ? 16.970 -8.469 -12.301 1.00 68.62 95 LEU A C 1
ATOM 775 O O . LEU A 1 95 ? 16.734 -7.291 -12.054 1.00 68.62 95 LEU A O 1
ATOM 779 N N . GLY A 1 96 ? 17.632 -9.252 -11.435 1.00 60.12 96 GLY A N 1
ATOM 780 C CA . GLY A 1 96 ? 18.225 -8.787 -10.167 1.00 60.12 96 GLY A CA 1
ATOM 781 C C . GLY A 1 96 ? 17.741 -9.535 -8.918 1.00 60.12 96 GLY A C 1
ATOM 782 O O . GLY A 1 96 ? 16.654 -10.113 -8.910 1.00 60.12 96 GLY A O 1
ATOM 783 N N . ASN A 1 97 ? 18.575 -9.535 -7.868 1.00 55.44 97 ASN A N 1
ATOM 784 C CA . ASN A 1 97 ? 18.241 -10.093 -6.555 1.00 55.44 97 ASN A CA 1
ATOM 785 C C . ASN A 1 97 ? 16.908 -9.507 -6.076 1.00 55.44 97 ASN A C 1
ATOM 787 O O . ASN A 1 97 ? 16.677 -8.306 -6.209 1.00 55.44 97 ASN A O 1
ATOM 791 N N . TYR A 1 98 ? 16.059 -10.347 -5.484 1.00 57.06 98 TYR A N 1
ATOM 792 C CA . TYR A 1 98 ? 14.716 -10.026 -4.978 1.00 57.06 98 TYR A CA 1
ATOM 793 C C . TYR A 1 98 ? 14.660 -8.901 -3.922 1.00 57.06 98 TYR A C 1
ATOM 795 O O . TYR A 1 98 ? 13.610 -8.641 -3.347 1.00 57.06 98 TYR A O 1
ATOM 803 N N . SER A 1 99 ? 15.773 -8.211 -3.673 1.00 63.66 99 SER A N 1
ATOM 804 C CA . SER A 1 99 ? 15.974 -7.153 -2.686 1.00 63.66 99 SER A CA 1
ATOM 805 C C . SER A 1 99 ? 14.933 -6.035 -2.752 1.00 63.66 99 SER A C 1
ATOM 807 O O . SER A 1 99 ? 14.650 -5.419 -1.732 1.00 63.66 99 SER A O 1
ATOM 809 N N . PHE A 1 100 ? 14.377 -5.765 -3.938 1.00 63.81 100 PHE A N 1
ATOM 810 C CA . PHE A 1 100 ? 13.367 -4.723 -4.152 1.00 63.81 100 PHE A CA 1
ATOM 811 C C . PHE A 1 100 ? 12.037 -5.255 -4.695 1.00 63.81 100 PHE A C 1
ATOM 813 O O . PHE A 1 100 ? 11.184 -4.451 -5.042 1.00 63.81 100 PHE A O 1
ATOM 820 N N . ASN A 1 101 ? 11.853 -6.575 -4.787 1.00 72.25 101 ASN A N 1
ATOM 821 C CA . ASN A 1 101 ? 10.608 -7.200 -5.238 1.00 72.25 101 ASN A CA 1
ATOM 822 C C . ASN A 1 101 ? 10.235 -8.310 -4.251 1.00 72.25 101 ASN A C 1
ATOM 824 O O . ASN A 1 101 ? 10.557 -9.484 -4.447 1.00 72.25 101 ASN A O 1
ATOM 828 N N . ILE A 1 102 ? 9.624 -7.880 -3.146 1.00 73.56 102 ILE A N 1
ATOM 829 C CA . ILE A 1 102 ? 9.215 -8.741 -2.036 1.00 73.56 102 ILE A CA 1
ATOM 830 C C . ILE A 1 102 ? 7.983 -9.549 -2.440 1.00 73.56 102 ILE A C 1
ATOM 832 O O . ILE A 1 102 ? 7.885 -10.708 -2.049 1.00 73.56 102 ILE A O 1
ATOM 836 N N . THR A 1 103 ? 7.085 -8.990 -3.260 1.00 73.75 103 THR A N 1
ATOM 837 C CA . THR A 1 103 ? 5.896 -9.702 -3.753 1.00 73.75 103 THR A CA 1
ATOM 838 C C . THR A 1 103 ? 6.270 -11.030 -4.406 1.00 73.75 103 THR A C 1
ATOM 840 O O . THR A 1 103 ? 5.664 -12.043 -4.094 1.00 73.75 103 THR A O 1
ATOM 843 N N . LYS A 1 104 ? 7.334 -11.070 -5.219 1.00 69.81 104 LYS A N 1
ATOM 844 C CA . LYS A 1 104 ? 7.787 -12.305 -5.883 1.00 69.81 104 LYS A CA 1
ATOM 845 C C . LYS A 1 104 ? 8.515 -13.311 -4.960 1.00 69.81 104 LYS A C 1
ATOM 847 O O . LYS A 1 104 ? 8.958 -14.372 -5.420 1.00 69.81 104 LYS A O 1
ATOM 852 N N . LEU A 1 105 ? 8.727 -12.999 -3.679 1.00 72.38 105 LEU A N 1
ATOM 853 C CA . LEU A 1 105 ? 9.223 -13.981 -2.701 1.00 72.38 105 LEU A CA 1
ATOM 854 C C . LEU A 1 105 ? 8.112 -14.900 -2.173 1.00 72.38 105 LEU A C 1
ATOM 856 O O . LEU A 1 105 ? 8.437 -15.995 -1.714 1.00 72.38 105 LEU A O 1
ATOM 860 N N . PHE A 1 106 ? 6.854 -14.462 -2.238 1.00 63.47 106 PHE A N 1
ATOM 861 C CA . PHE A 1 106 ? 5.665 -15.231 -1.866 1.00 63.47 106 PHE A CA 1
ATOM 862 C C . PHE A 1 106 ? 4.983 -15.812 -3.110 1.00 63.47 106 PHE A C 1
ATOM 864 O O . PHE A 1 106 ? 4.308 -16.852 -2.950 1.00 63.47 106 PHE A O 1
#

InterPro domains:
  IPR001522 Fatty acid desaturase type 1, conserved site [PS00476] (76-90)
  IPR015876 Acyl-CoA desaturase [PR00075] (1-17)
  IPR015876 Acyl-CoA desaturase [PR00075] (33-54)
  IPR015876 Acyl-CoA desaturase [PR00075] (76-90)
  IPR015876 Acyl-CoA desaturase [PTHR11351] (1-106)

Foldseek 3Di:
DVPVCCVVQAVCQLPVVVVVPDDSVCSRVPRRVVVVVLLVVLVVCLVPVQQDPADQPQDPPHRGHQDQVSLQSNQHSSLGNQCVNCVVDPQSHDDDDSPSRRVVVD

Organism: Maruca vitrata (NCBI:txid497515)

pLDDT: mean 91.52, std 10.07, range [55.44, 98.25]

Radius of gyration: 17.31 Å; chains: 1; bounding box: 38×26×52 Å

Secondary structure (DSSP, 8-state):
-TTHHHIIIIIHHHHGGGGGT--HHHIIIIIIIIHHHHHHHHHHHHHTGGGTSSB-SS-SSSS--B-HHHHHHTTTTTBHHHHHH-TT-TTSSSSS-GGG--GGG-

Sequence (106 aa):
YLYLMPLCCFILPSYIPTLWGETAWNAYWVCAVFRYVAVLNGTWLVNSAAHLWGAKPYDKHINPVETKPVCVAALGEGFHNYHHTFPWDYKTAELGNYSFNITKLF